Protein AF-A0A971KSG3-F1 (afdb_monomer)

Foldseek 3Di:
DDKDKDKAAEAPPFAAPDDPVRLCVVQVVFFPDKDQDPPVCCVPRNRIITIGIDRDPVVVVVSNCNRHHTD

Sequence (71 aa):
RKYYAAHIARREGKNYLHTNDDIFRKYKEKIASYTAVPAIFADVMGNEAFLVRSRVETDIKEMIEFIQAVK

Structure (mmCIF, N/CA/C/O backbone):
data_AF-A0A971KSG3-F1
#
_entry.id   AF-A0A971KSG3-F1
#
loop_
_atom_site.group_PDB
_atom_site.id
_atom_site.type_symbol
_atom_site.label_atom_id
_atom_site.label_alt_id
_atom_site.label_comp_id
_atom_site.label_asym_id
_atom_site.label_entity_id
_atom_site.label_seq_id
_atom_site.pdbx_PDB_ins_code
_atom_site.Cartn_x
_atom_site.Cartn_y
_atom_site.Cartn_z
_atom_site.occupancy
_atom_site.B_iso_or_equiv
_atom_site.auth_seq_id
_atom_site.auth_comp_id
_atom_site.auth_asym_id
_atom_site.auth_atom_id
_atom_site.pdbx_PDB_model_num
ATOM 1 N N . ARG A 1 1 ? -0.744 -5.847 21.718 1.00 66.75 1 ARG A N 1
ATOM 2 C CA . ARG A 1 1 ? -2.194 -5.564 21.508 1.00 66.75 1 ARG A CA 1
ATOM 3 C C . ARG A 1 1 ? -2.626 -6.221 20.195 1.00 66.75 1 ARG A C 1
ATOM 5 O O . ARG A 1 1 ? -1.772 -6.335 19.328 1.00 66.75 1 ARG A O 1
ATOM 12 N N . LYS A 1 2 ? -3.887 -6.657 20.047 1.00 84.00 2 LYS A N 1
ATOM 13 C CA . LYS A 1 2 ? -4.392 -7.268 18.799 1.00 84.00 2 LYS A CA 1
ATOM 14 C C . LYS A 1 2 ? -4.594 -6.193 17.718 1.00 84.00 2 LYS A C 1
ATOM 16 O O . LYS A 1 2 ? -5.175 -5.151 18.016 1.00 84.00 2 LYS A O 1
ATOM 21 N N . TYR A 1 3 ? -4.089 -6.452 16.516 1.00 93.31 3 TYR A N 1
ATOM 22 C CA . TYR A 1 3 ? -4.270 -5.646 15.308 1.00 93.31 3 TYR A CA 1
ATOM 23 C C . TYR A 1 3 ? -4.688 -6.578 14.175 1.00 93.31 3 TYR A C 1
ATOM 25 O O . TYR A 1 3 ? -4.263 -7.733 14.147 1.00 93.31 3 TYR A O 1
ATOM 33 N N . TYR A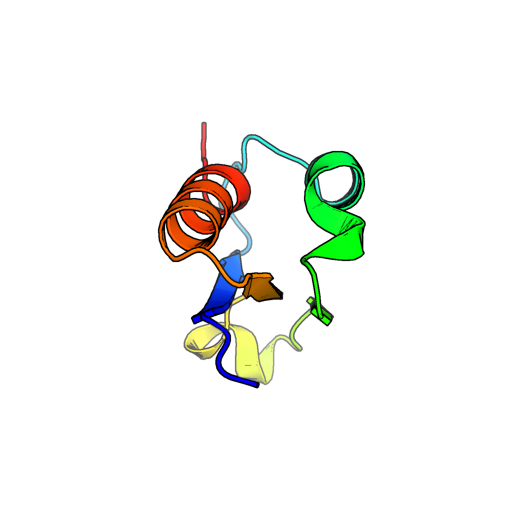 1 4 ? -5.468 -6.055 13.242 1.00 96.56 4 TYR A N 1
ATOM 34 C CA . TYR A 1 4 ? -5.614 -6.636 11.919 1.00 96.56 4 TYR A CA 1
ATOM 35 C C . TYR A 1 4 ? -4.476 -6.113 11.051 1.00 96.56 4 TYR A C 1
ATOM 37 O O . TYR A 1 4 ? -4.120 -4.934 11.139 1.00 96.56 4 TYR A O 1
ATOM 45 N N . ALA A 1 5 ? -3.891 -6.988 10.245 1.00 96.19 5 ALA A N 1
ATOM 46 C CA . ALA A 1 5 ? -2.819 -6.643 9.330 1.00 96.19 5 ALA A CA 1
ATOM 47 C C . ALA A 1 5 ? -3.079 -7.285 7.972 1.00 96.19 5 ALA A C 1
ATOM 49 O O . ALA A 1 5 ? -3.672 -8.361 7.899 1.00 96.19 5 ALA A O 1
ATOM 50 N N . ALA A 1 6 ? -2.624 -6.623 6.915 1.00 97.25 6 ALA A N 1
ATOM 51 C CA . ALA A 1 6 ? -2.697 -7.156 5.567 1.00 97.25 6 ALA A CA 1
ATOM 52 C C . ALA A 1 6 ? -1.421 -6.843 4.796 1.00 97.25 6 ALA A C 1
ATOM 54 O O . ALA A 1 6 ? -0.817 -5.780 4.956 1.00 97.25 6 ALA A O 1
ATOM 55 N N . HIS A 1 7 ? -1.053 -7.792 3.943 1.00 97.25 7 HIS A N 1
ATOM 56 C CA . HIS A 1 7 ? -0.090 -7.599 2.877 1.00 97.25 7 HIS A CA 1
ATOM 57 C C . HIS A 1 7 ? -0.858 -7.262 1.602 1.00 97.25 7 HIS A C 1
ATOM 59 O O . HIS A 1 7 ? -1.580 -8.106 1.069 1.00 97.25 7 HIS A O 1
ATOM 65 N N . ILE A 1 8 ? -0.710 -6.030 1.125 1.00 97.75 8 ILE A N 1
ATOM 66 C CA . ILE A 1 8 ? -1.414 -5.538 -0.054 1.00 97.75 8 ILE A CA 1
ATOM 67 C C . ILE A 1 8 ?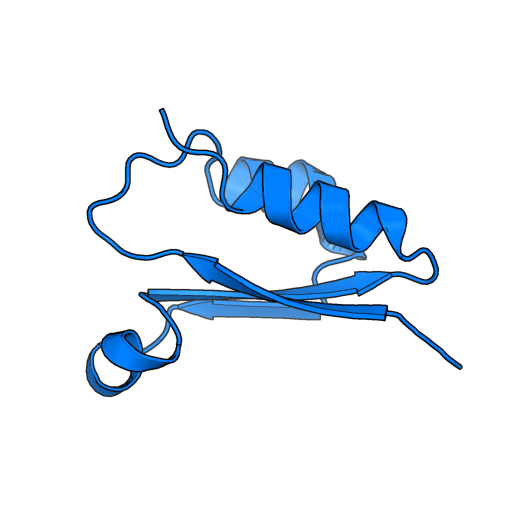 -0.391 -5.347 -1.162 1.00 97.75 8 ILE A C 1
ATOM 69 O O . ILE A 1 8 ? 0.453 -4.455 -1.099 1.00 97.75 8 ILE A O 1
ATOM 73 N N . ALA A 1 9 ? -0.462 -6.221 -2.160 1.00 97.06 9 ALA A N 1
ATOM 74 C CA . ALA A 1 9 ? 0.454 -6.223 -3.287 1.00 97.06 9 ALA A CA 1
ATOM 75 C C . ALA A 1 9 ? -0.115 -5.448 -4.479 1.00 97.06 9 ALA A C 1
ATOM 77 O O . ALA A 1 9 ? -1.315 -5.541 -4.775 1.00 97.06 9 ALA A O 1
ATOM 78 N N . ARG A 1 10 ? 0.769 -4.770 -5.210 1.00 96.94 10 ARG A N 1
ATOM 79 C CA . ARG A 1 10 ? 0.534 -4.264 -6.562 1.00 96.94 10 ARG A CA 1
ATOM 80 C C . ARG A 1 10 ? 1.452 -4.958 -7.562 1.00 96.94 10 ARG A C 1
ATOM 82 O O . ARG A 1 10 ? 2.529 -5.425 -7.205 1.00 96.94 10 ARG A O 1
ATOM 89 N N . ARG A 1 11 ? 1.002 -5.061 -8.811 1.00 95.56 11 ARG A N 1
ATOM 90 C CA . ARG A 1 11 ? 1.741 -5.663 -9.924 1.00 95.56 11 ARG A CA 1
ATOM 91 C C . ARG A 1 11 ? 1.942 -4.642 -11.029 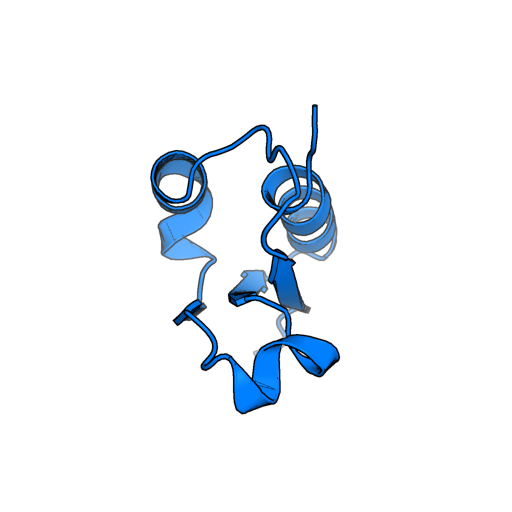1.00 95.56 11 ARG A C 1
ATOM 93 O O . ARG A 1 11 ? 1.020 -3.895 -11.351 1.00 95.56 11 ARG A O 1
ATOM 100 N N . GLU A 1 12 ? 3.120 -4.654 -11.629 1.00 92.88 12 GLU A N 1
ATOM 101 C CA . GLU A 1 12 ? 3.391 -3.872 -12.832 1.00 92.88 12 GLU A CA 1
ATOM 102 C C . GLU A 1 12 ? 2.435 -4.266 -13.969 1.00 92.88 12 GLU A C 1
ATOM 104 O O . GLU A 1 12 ? 1.899 -5.375 -14.012 1.00 92.88 12 GLU A O 1
ATOM 109 N N . GLY A 1 13 ? 2.169 -3.321 -14.873 1.00 89.38 13 GLY A N 1
ATOM 110 C CA . GLY A 1 13 ? 1.239 -3.509 -15.992 1.00 89.38 13 GLY A CA 1
ATOM 111 C C . GLY A 1 13 ? -0.243 -3.312 -15.650 1.00 89.38 13 GLY A C 1
ATOM 112 O O . GLY A 1 13 ? -1.077 -3.339 -16.552 1.00 89.38 13 GLY A O 1
ATOM 113 N N . LYS A 1 14 ? -0.596 -3.070 -14.379 1.00 92.94 14 LYS A N 1
ATOM 114 C CA . LYS A 1 14 ? -1.950 -2.648 -13.990 1.00 92.94 14 LYS A CA 1
ATOM 115 C C . LYS A 1 14 ? -2.060 -1.126 -13.909 1.00 92.94 14 LYS A C 1
ATOM 117 O O . LYS A 1 14 ? -1.203 -0.455 -13.341 1.00 92.94 14 LYS A O 1
ATOM 122 N N . ASN A 1 15 ? -3.171 -0.593 -14.413 1.00 94.81 15 ASN A N 1
ATOM 123 C CA . ASN A 1 15 ? -3.484 0.834 -14.352 1.00 94.81 15 ASN A CA 1
ATOM 124 C C . ASN A 1 15 ? -4.151 1.182 -13.017 1.00 94.81 15 ASN A C 1
ATOM 126 O O . ASN A 1 15 ? -5.369 1.341 -12.952 1.00 94.81 15 ASN A O 1
ATOM 130 N N . TYR A 1 16 ? -3.364 1.275 -11.944 1.00 97.00 16 TYR A N 1
ATOM 131 C CA . TYR A 1 16 ? -3.883 1.663 -10.631 1.00 97.00 16 TYR A CA 1
ATOM 132 C C . TYR A 1 16 ? -4.460 3.079 -10.638 1.00 97.00 16 TYR A C 1
ATOM 134 O O . TYR A 1 16 ? -3.894 4.001 -11.227 1.00 97.00 16 TYR A O 1
ATOM 142 N N . LEU A 1 17 ? -5.590 3.250 -9.952 1.00 97.69 17 LEU A N 1
ATOM 143 C CA . LEU A 1 17 ? -6.278 4.533 -9.851 1.00 97.69 17 LEU A CA 1
ATOM 144 C C . LEU A 1 17 ? -5.500 5.530 -8.982 1.00 97.69 17 LEU A C 1
ATOM 146 O O . LEU A 1 17 ? -5.507 6.726 -9.261 1.00 97.69 17 LEU A O 1
ATOM 150 N N . HIS A 1 18 ? -4.828 5.030 -7.943 1.00 97.38 18 HIS A N 1
ATOM 151 C CA . HIS A 1 18 ? -4.150 5.840 -6.933 1.00 97.38 18 HIS A CA 1
ATOM 152 C C . HIS A 1 18 ? -2.637 5.660 -6.988 1.00 97.38 18 HIS A C 1
ATOM 154 O O . HIS A 1 18 ? -2.139 4.530 -6.987 1.00 97.38 18 HIS A O 1
ATOM 160 N N . THR A 1 19 ? -1.907 6.772 -6.972 1.00 96.38 19 THR A N 1
ATOM 161 C CA . THR A 1 19 ? -0.440 6.778 -6.900 1.00 96.38 19 THR A CA 1
ATOM 162 C C . THR A 1 19 ? 0.047 6.382 -5.504 1.00 96.38 19 THR A C 1
ATOM 164 O O . THR A 1 19 ? -0.721 6.389 -4.538 1.00 96.38 19 THR A O 1
ATOM 167 N N . ASN A 1 20 ? 1.336 6.062 -5.369 1.00 95.81 20 ASN A N 1
ATOM 168 C CA . ASN A 1 20 ? 1.927 5.825 -4.049 1.00 95.81 20 ASN A CA 1
ATOM 169 C C . ASN A 1 20 ? 1.800 7.063 -3.153 1.00 95.81 20 ASN A C 1
ATOM 171 O O . ASN A 1 20 ? 1.478 6.924 -1.976 1.00 95.81 20 ASN A O 1
ATOM 175 N N . ASP A 1 21 ? 1.940 8.266 -3.712 1.00 97.19 21 ASP A N 1
ATOM 176 C CA . ASP A 1 21 ? 1.756 9.515 -2.970 1.00 97.19 21 ASP A CA 1
ATOM 177 C C . ASP A 1 21 ? 0.327 9.677 -2.443 1.00 97.19 21 ASP A C 1
ATOM 179 O O . ASP A 1 21 ? 0.143 10.101 -1.302 1.00 97.19 21 ASP A O 1
ATOM 183 N N . ASP A 1 22 ? -0.696 9.291 -3.215 1.00 97.75 22 ASP A N 1
ATOM 184 C CA . ASP A 1 22 ? -2.085 9.295 -2.737 1.00 97.75 22 ASP A CA 1
ATOM 185 C C . ASP A 1 22 ? -2.281 8.320 -1.570 1.00 97.75 22 ASP A C 1
ATOM 187 O O . ASP A 1 22 ? -2.939 8.655 -0.579 1.00 97.75 22 ASP A O 1
ATOM 191 N N . ILE A 1 23 ? -1.678 7.130 -1.665 1.00 97.75 23 ILE A N 1
ATOM 192 C CA . ILE A 1 23 ? -1.730 6.105 -0.618 1.00 97.75 23 ILE A CA 1
ATOM 193 C C . ILE A 1 23 ? -1.045 6.599 0.652 1.00 97.75 23 ILE A C 1
ATOM 195 O O . ILE A 1 23 ? -1.635 6.525 1.731 1.00 97.75 23 ILE A O 1
ATOM 199 N N . PHE A 1 24 ? 0.173 7.133 0.547 1.00 97.69 24 PHE A N 1
ATOM 200 C CA . PHE A 1 24 ? 0.886 7.668 1.702 1.00 97.69 24 PHE A CA 1
ATOM 201 C C . PHE A 1 24 ? 0.156 8.873 2.287 1.00 97.69 24 PHE A C 1
ATOM 203 O O . PHE A 1 24 ? -0.005 8.941 3.501 1.00 97.69 24 PHE A O 1
ATOM 210 N N . ARG A 1 25 ? -0.375 9.781 1.462 1.00 97.94 25 ARG A N 1
ATOM 211 C CA . ARG A 1 25 ? -1.155 10.928 1.946 1.00 97.94 25 ARG A CA 1
ATOM 212 C C . ARG A 1 25 ? -2.382 10.493 2.751 1.00 97.94 25 ARG A C 1
ATOM 214 O O . ARG A 1 25 ? -2.691 11.132 3.752 1.00 97.94 25 ARG A O 1
ATOM 221 N N . LYS A 1 26 ? -3.062 9.412 2.347 1.00 97.69 26 LYS A N 1
ATOM 222 C CA . LYS A 1 26 ? -4.275 8.920 3.022 1.00 97.69 26 LYS A CA 1
ATOM 223 C C . LYS A 1 26 ? -3.987 8.000 4.216 1.00 97.69 26 LYS A C 1
ATOM 225 O O . LYS A 1 26 ? -4.706 8.054 5.210 1.00 97.69 26 LYS A O 1
ATOM 230 N N . TYR A 1 27 ? -2.956 7.157 4.137 1.00 97.62 27 TYR A N 1
ATOM 231 C CA . TYR A 1 27 ? -2.765 6.031 5.062 1.00 97.62 27 TYR A CA 1
ATOM 232 C C . TYR A 1 27 ? -1.384 5.955 5.729 1.00 97.62 27 TYR A C 1
ATOM 234 O O . TYR A 1 27 ? -1.085 4.929 6.338 1.00 97.62 27 TYR A O 1
ATOM 242 N N . LYS A 1 28 ? -0.553 7.011 5.688 1.00 96.31 28 LYS A N 1
ATOM 243 C CA . LYS A 1 28 ? 0.808 7.023 6.278 1.00 96.31 28 LYS A CA 1
ATOM 244 C C . LYS A 1 28 ? 0.898 6.371 7.660 1.00 96.31 28 LYS A C 1
ATOM 246 O O . LYS A 1 28 ? 1.796 5.577 7.899 1.00 96.31 28 LYS A O 1
ATOM 251 N N . GLU A 1 29 ? -0.032 6.678 8.561 1.00 96.69 29 GLU A N 1
ATOM 252 C CA . GLU A 1 29 ? -0.014 6.170 9.942 1.00 96.69 29 GLU A CA 1
ATOM 253 C C . GLU A 1 29 ? -0.405 4.688 10.067 1.00 96.69 29 GLU A C 1
ATOM 255 O O . GLU A 1 29 ? -0.070 4.027 11.054 1.00 96.69 29 GLU A O 1
ATOM 260 N N . LYS A 1 30 ? -1.121 4.157 9.070 1.00 96.62 30 LYS A N 1
ATOM 261 C CA . LYS A 1 30 ? -1.587 2.765 9.017 1.00 96.62 30 LYS A CA 1
ATOM 262 C C . LYS A 1 30 ? -0.633 1.860 8.231 1.00 96.62 30 LYS A C 1
ATOM 264 O O . LYS A 1 30 ? -0.716 0.640 8.374 1.00 96.62 30 LYS A O 1
ATOM 269 N N . ILE A 1 31 ? 0.287 2.429 7.449 1.00 97.50 31 ILE A N 1
ATOM 270 C CA . ILE A 1 31 ? 1.327 1.694 6.721 1.00 97.50 31 ILE A CA 1
ATOM 271 C C . ILE A 1 31 ? 2.489 1.414 7.676 1.00 97.50 31 ILE A C 1
ATOM 273 O O . ILE A 1 31 ? 3.181 2.315 8.137 1.00 97.50 31 ILE A O 1
ATOM 277 N N . ALA A 1 32 ? 2.697 0.138 7.983 1.00 96.81 32 ALA A N 1
ATOM 278 C CA . ALA A 1 32 ? 3.824 -0.326 8.780 1.00 96.81 32 ALA A CA 1
ATOM 279 C C . ALA A 1 32 ? 5.109 -0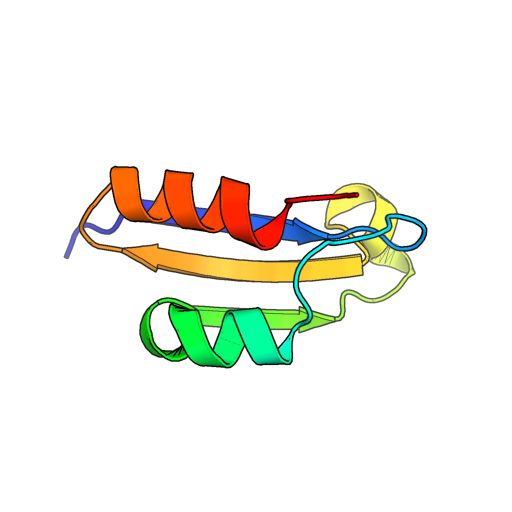.434 7.948 1.00 96.81 32 ALA A C 1
ATOM 281 O O . ALA A 1 32 ? 6.191 -0.183 8.469 1.00 96.81 32 ALA A O 1
ATOM 282 N N . SER A 1 33 ? 4.991 -0.820 6.675 1.00 96.94 33 SER A N 1
ATOM 283 C CA . SER A 1 33 ? 6.112 -0.879 5.738 1.00 96.94 33 SER A CA 1
ATOM 284 C C . SER A 1 33 ? 5.620 -0.769 4.300 1.00 96.94 33 SER A C 1
ATOM 286 O O . SER A 1 33 ? 4.520 -1.218 3.974 1.00 96.94 33 SER A O 1
ATOM 288 N N . TYR A 1 34 ? 6.469 -0.208 3.448 1.00 97.06 34 TYR A N 1
ATOM 289 C CA . TYR A 1 34 ? 6.353 -0.267 2.001 1.00 97.06 34 TYR A CA 1
ATOM 290 C C . TYR A 1 34 ? 7.651 -0.838 1.438 1.00 97.06 34 TYR A C 1
ATOM 292 O O . TYR A 1 34 ? 8.742 -0.505 1.906 1.00 97.06 34 TYR A O 1
ATOM 300 N N . THR A 1 35 ? 7.548 -1.709 0.443 1.00 95.56 35 THR A N 1
ATOM 301 C CA . THR A 1 35 ? 8.712 -2.306 -0.209 1.00 95.56 35 THR A CA 1
ATOM 30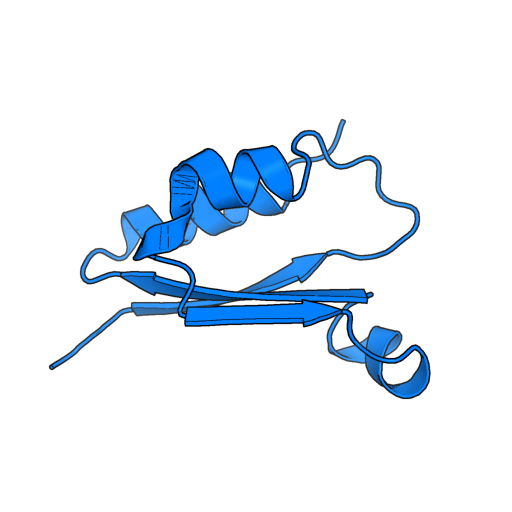2 C C . THR A 1 35 ? 8.460 -2.424 -1.702 1.00 95.56 35 THR A C 1
ATOM 304 O O . THR A 1 35 ? 7.497 -3.064 -2.120 1.00 95.56 35 THR A O 1
ATOM 307 N N . ALA A 1 36 ? 9.352 -1.833 -2.497 1.00 95.62 36 ALA A N 1
ATOM 308 C CA . ALA A 1 36 ? 9.500 -2.194 -3.900 1.00 95.62 36 ALA A CA 1
ATOM 309 C C . ALA A 1 36 ? 10.181 -3.567 -3.943 1.00 95.62 36 ALA A C 1
ATOM 311 O O . ALA A 1 36 ? 11.314 -3.728 -3.482 1.00 95.62 36 ALA A O 1
ATOM 312 N N . VAL A 1 37 ? 9.446 -4.574 -4.393 1.00 94.81 37 VAL A N 1
ATOM 313 C CA . VAL A 1 37 ? 9.866 -5.970 -4.338 1.00 94.81 37 VAL A CA 1
ATOM 314 C C . VAL A 1 37 ? 10.840 -6.240 -5.490 1.00 94.81 37 VAL A C 1
ATOM 316 O O . VAL A 1 37 ? 10.527 -5.926 -6.639 1.00 94.81 37 VAL A O 1
ATOM 319 N N . PRO A 1 38 ? 12.012 -6.847 -5.227 1.00 93.19 38 PRO A N 1
ATOM 320 C CA . PRO A 1 38 ? 12.930 -7.253 -6.287 1.00 93.19 38 PRO A CA 1
ATOM 321 C C . PRO A 1 38 ? 12.256 -8.177 -7.309 1.00 93.19 38 PRO A C 1
ATOM 323 O O . PRO A 1 38 ? 11.495 -9.065 -6.929 1.00 93.19 38 PRO A O 1
ATOM 326 N N . ALA A 1 39 ? 12.602 -8.035 -8.592 1.00 92.88 39 ALA A N 1
ATOM 327 C CA . ALA A 1 39 ? 11.963 -8.768 -9.694 1.0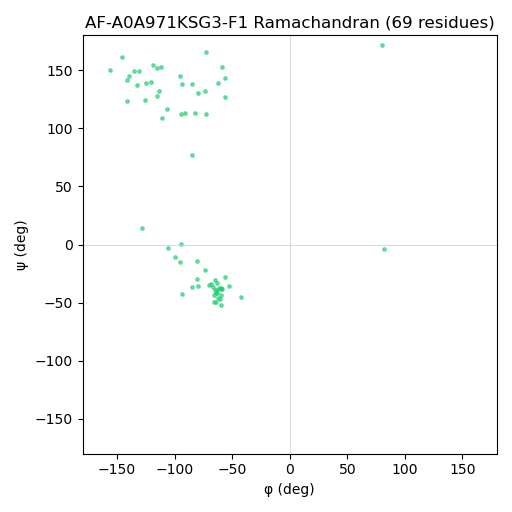0 92.88 39 ALA A CA 1
ATOM 328 C C . ALA A 1 39 ? 11.930 -10.298 -9.496 1.00 92.88 39 ALA A C 1
ATOM 330 O O . ALA A 1 39 ? 10.931 -10.936 -9.809 1.00 92.88 39 ALA A O 1
ATOM 331 N N . ILE A 1 40 ? 12.975 -10.875 -8.891 1.00 95.44 40 ILE A N 1
AT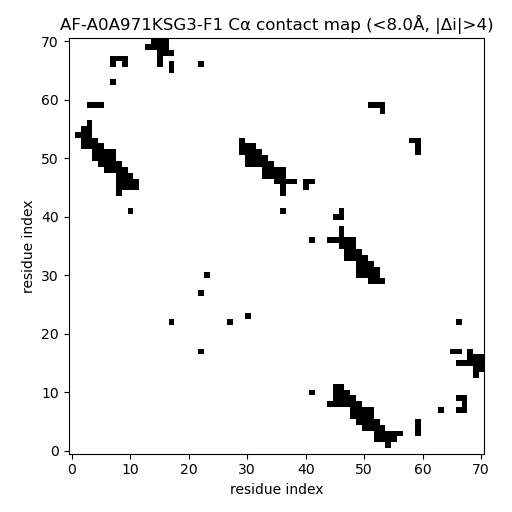OM 332 C CA . ILE A 1 40 ? 13.056 -12.303 -8.527 1.00 95.44 40 ILE A CA 1
ATOM 33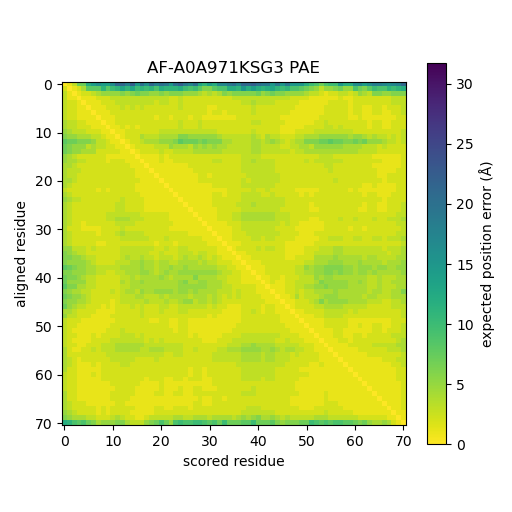3 C C . ILE A 1 40 ? 11.896 -12.775 -7.626 1.00 95.44 40 ILE A C 1
ATOM 335 O O . ILE A 1 40 ? 11.519 -13.942 -7.673 1.00 95.44 40 ILE A O 1
ATOM 339 N N . PHE A 1 41 ? 11.313 -11.887 -6.819 1.00 93.19 41 PHE A N 1
ATOM 340 C CA . PHE A 1 41 ? 10.212 -12.206 -5.906 1.00 93.19 41 PHE A CA 1
ATOM 341 C C . PHE A 1 41 ? 8.849 -11.679 -6.383 1.00 93.19 41 PHE A C 1
ATOM 343 O O . PHE A 1 41 ? 7.831 -11.949 -5.738 1.00 93.19 41 PHE A O 1
ATOM 350 N N . ALA A 1 42 ? 8.800 -10.959 -7.511 1.00 92.56 42 ALA A N 1
ATOM 351 C CA . ALA A 1 42 ? 7.598 -10.265 -7.972 1.00 92.56 42 ALA A CA 1
ATOM 352 C C . ALA A 1 42 ? 6.443 -11.218 -8.327 1.00 92.56 42 ALA A C 1
ATOM 354 O O . ALA A 1 42 ? 5.271 -10.894 -8.113 1.00 92.56 42 ALA A O 1
ATOM 355 N N . ASP A 1 43 ? 6.749 -12.429 -8.795 1.00 91.81 43 ASP A N 1
ATOM 356 C CA . ASP A 1 43 ? 5.730 -13.426 -9.136 1.00 91.81 43 ASP A CA 1
ATOM 357 C C . ASP A 1 43 ? 4.887 -13.832 -7.923 1.00 91.81 43 ASP A C 1
ATOM 359 O O . ASP A 1 43 ? 3.664 -13.959 -8.034 1.00 91.81 43 ASP A O 1
ATOM 363 N N . VAL A 1 44 ? 5.505 -13.936 -6.745 1.00 92.56 44 VAL A N 1
ATOM 364 C CA . VAL A 1 44 ? 4.836 -14.371 -5.510 1.00 92.56 44 VAL A CA 1
ATOM 365 C C . VAL A 1 44 ? 4.325 -13.183 -4.695 1.00 92.56 44 VAL A C 1
ATOM 367 O O . VAL A 1 44 ? 3.203 -13.219 -4.194 1.00 92.56 44 VAL A O 1
ATOM 370 N N . MET A 1 45 ? 5.123 -12.121 -4.569 1.00 92.44 45 MET A N 1
ATOM 371 C CA . MET A 1 45 ? 4.839 -11.009 -3.652 1.00 92.44 45 MET A CA 1
ATOM 372 C C . MET A 1 45 ? 4.205 -9.786 -4.331 1.00 92.44 45 MET A C 1
ATOM 374 O O . MET A 1 45 ? 3.717 -8.895 -3.640 1.00 92.44 45 MET A O 1
ATOM 378 N N . GLY A 1 46 ? 4.166 -9.745 -5.665 1.00 94.75 46 GLY A N 1
ATOM 379 C CA . GLY A 1 46 ? 3.895 -8.525 -6.428 1.00 94.75 46 GLY A CA 1
ATOM 380 C C . GLY A 1 46 ? 5.133 -7.636 -6.540 1.00 94.75 46 GLY A C 1
ATOM 381 O O . GLY A 1 46 ? 6.151 -7.908 -5.918 1.00 94.75 46 GLY A O 1
ATOM 382 N N . ASN A 1 47 ? 5.049 -6.586 -7.352 1.00 96.69 47 ASN A N 1
ATOM 383 C CA . ASN A 1 47 ? 6.135 -5.630 -7.595 1.00 96.69 47 ASN A CA 1
ATOM 384 C C . ASN A 1 47 ? 6.243 -4.585 -6.477 1.00 96.69 47 ASN A C 1
ATOM 386 O O . ASN A 1 47 ? 7.328 -4.096 -6.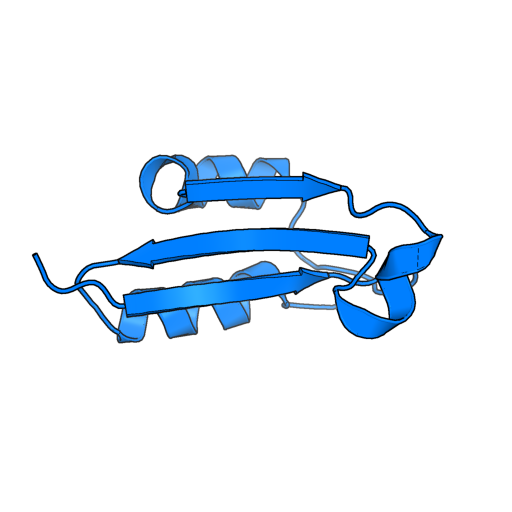180 1.00 96.69 47 ASN A O 1
ATOM 390 N N . GLU A 1 48 ? 5.129 -4.260 -5.825 1.00 96.38 48 GLU A N 1
ATOM 391 C CA . GLU A 1 48 ? 5.101 -3.364 -4.670 1.00 96.38 48 GLU A CA 1
ATOM 392 C C . GLU A 1 48 ? 4.268 -3.991 -3.560 1.00 96.38 48 GLU A C 1
ATOM 394 O O . GLU A 1 48 ? 3.184 -4.518 -3.815 1.00 96.38 48 GLU A O 1
ATOM 399 N N . ALA A 1 49 ? 4.751 -3.905 -2.326 1.00 96.81 49 ALA A N 1
ATOM 400 C CA . ALA A 1 49 ? 4.097 -4.476 -1.161 1.00 96.81 49 ALA A CA 1
ATOM 401 C C . ALA A 1 49 ? 3.881 -3.416 -0.081 1.00 96.81 49 ALA A C 1
ATOM 403 O O . ALA A 1 49 ? 4.829 -2.795 0.404 1.00 96.81 49 ALA A O 1
ATOM 404 N N . PHE A 1 50 ? 2.626 -3.256 0.334 1.00 97.81 50 PHE A N 1
ATOM 405 C CA . PHE A 1 50 ? 2.223 -2.433 1.467 1.00 97.81 50 PHE A CA 1
ATOM 406 C C . PHE A 1 50 ? 1.824 -3.346 2.622 1.00 97.81 50 PHE A C 1
ATOM 408 O O . PHE A 1 50 ? 0.847 -4.093 2.535 1.00 97.81 50 PHE A O 1
ATOM 415 N N . LEU A 1 51 ? 2.563 -3.271 3.725 1.00 97.88 51 LEU A N 1
ATOM 416 C CA . LEU A 1 51 ? 2.152 -3.867 4.990 1.00 97.88 51 LEU A CA 1
ATOM 417 C C . LEU A 1 51 ? 1.369 -2.827 5.776 1.00 97.88 51 LEU A C 1
ATOM 419 O O . LEU A 1 51 ? 1.931 -1.829 6.226 1.00 97.88 51 LEU A O 1
ATOM 423 N N . VAL A 1 52 ? 0.076 -3.073 5.959 1.00 97.81 52 VAL A N 1
ATOM 424 C CA . VAL A 1 52 ? -0.819 -2.185 6.706 1.00 97.81 52 VAL A CA 1
ATOM 425 C C . VAL A 1 52 ? -1.283 -2.836 7.998 1.00 97.81 52 VAL A C 1
ATOM 427 O O . VAL A 1 52 ? -1.368 -4.061 8.098 1.00 97.81 52 VAL A O 1
ATOM 430 N N . ARG A 1 53 ? -1.608 -2.013 8.995 1.00 97.12 53 ARG A N 1
ATOM 431 C CA . ARG A 1 53 ? -2.204 -2.462 10.255 1.00 97.12 53 ARG A CA 1
ATOM 432 C C . ARG A 1 53 ? -3.272 -1.494 10.750 1.00 97.12 53 ARG A C 1
ATOM 434 O O . ARG A 1 53 ? -3.095 -0.281 10.698 1.00 97.12 53 ARG A O 1
ATOM 441 N N . SER A 1 54 ? -4.353 -2.032 11.304 1.00 96.69 54 SER A N 1
ATOM 442 C CA . SER A 1 54 ? -5.386 -1.259 12.000 1.00 96.69 54 SER A CA 1
ATOM 443 C C . SER A 1 54 ? -5.971 -2.052 13.168 1.00 96.69 54 SER A C 1
ATOM 445 O O . SER A 1 54 ? -5.827 -3.269 13.268 1.00 96.69 54 SER A O 1
ATOM 447 N N . ARG A 1 55 ? -6.616 -1.352 14.101 1.00 95.50 55 ARG A N 1
ATOM 448 C CA . ARG A 1 55 ? -7.415 -1.974 15.167 1.00 95.50 55 ARG A CA 1
ATOM 449 C C . ARG A 1 55 ? -8.808 -2.380 14.681 1.00 95.50 55 ARG A C 1
ATOM 451 O O . ARG A 1 55 ? -9.485 -3.121 15.386 1.00 95.50 55 ARG A O 1
ATOM 458 N N . VAL A 1 56 ? -9.216 -1.888 13.513 1.00 95.88 56 VAL A N 1
ATOM 459 C CA . VAL A 1 56 ? -10.537 -2.092 12.922 1.00 95.88 56 VAL A CA 1
ATOM 460 C C . VAL A 1 56 ? -10.372 -2.896 11.633 1.00 95.88 56 VAL A C 1
ATOM 462 O O . VAL A 1 56 ? -9.557 -2.546 10.785 1.00 95.88 56 VAL A O 1
ATOM 465 N N . GLU A 1 57 ? -11.118 -3.991 11.489 1.00 95.38 57 GLU A N 1
ATOM 466 C CA . GLU A 1 57 ? -11.026 -4.871 10.314 1.00 95.38 57 GLU A CA 1
ATOM 467 C C . GLU A 1 57 ? -11.520 -4.178 9.035 1.00 95.38 57 GLU A C 1
ATOM 469 O O . GLU A 1 57 ? -10.942 -4.356 7.966 1.00 95.38 57 GLU A O 1
ATOM 474 N N . THR A 1 58 ? -12.561 -3.348 9.136 1.00 97.06 58 THR A N 1
ATOM 475 C CA . THR A 1 58 ? -13.117 -2.619 7.987 1.00 97.06 58 THR A CA 1
ATOM 476 C C . THR A 1 58 ? -12.112 -1.649 7.376 1.00 97.06 58 THR A C 1
ATOM 478 O O . THR A 1 58 ? -12.071 -1.532 6.158 1.00 97.06 58 THR A O 1
ATOM 481 N N . ASP A 1 59 ? -11.231 -1.043 8.180 1.00 96.69 59 ASP A N 1
ATOM 482 C CA . ASP A 1 59 ? -10.134 -0.213 7.667 1.00 96.69 59 ASP A CA 1
ATOM 483 C C . ASP A 1 59 ? -9.204 -1.006 6.747 1.00 96.69 59 ASP A C 1
ATOM 485 O O . ASP A 1 59 ? -8.694 -0.475 5.766 1.00 96.69 59 ASP A O 1
ATOM 489 N N . ILE A 1 60 ? -8.938 -2.272 7.088 1.00 97.62 60 ILE A N 1
ATOM 490 C CA . ILE A 1 60 ? -8.074 -3.138 6.284 1.00 97.62 60 ILE A CA 1
ATOM 491 C C . ILE A 1 60 ? -8.734 -3.414 4.938 1.00 97.62 60 ILE A C 1
ATOM 493 O O . ILE A 1 60 ? -8.066 -3.310 3.914 1.00 97.62 60 ILE A O 1
ATOM 497 N N . LYS A 1 61 ? -10.040 -3.704 4.933 1.00 97.69 61 LYS A N 1
ATOM 498 C CA . LYS A 1 61 ? -10.813 -3.918 3.701 1.00 97.69 61 LYS A CA 1
ATOM 499 C C . LYS A 1 61 ? -10.837 -2.662 2.827 1.00 97.69 61 LYS A C 1
ATOM 501 O O . LYS A 1 61 ? -10.505 -2.757 1.652 1.00 97.69 61 LYS A O 1
ATOM 506 N N . GLU A 1 62 ? -11.088 -1.489 3.413 1.00 98.06 62 GLU A N 1
ATOM 507 C CA . GLU A 1 62 ? -11.039 -0.209 2.688 1.00 98.06 62 GLU A CA 1
ATOM 508 C C . GLU A 1 62 ? -9.645 0.051 2.091 1.00 98.06 62 GLU A C 1
ATOM 510 O O . GLU A 1 62 ? -9.526 0.459 0.938 1.00 98.06 62 GLU A O 1
ATOM 515 N N . MET A 1 63 ? -8.571 -0.213 2.847 1.00 98.19 63 MET A N 1
ATOM 516 C CA . MET A 1 63 ? -7.204 -0.054 2.341 1.00 98.19 63 MET A CA 1
ATOM 517 C C . MET A 1 63 ? -6.894 -1.029 1.202 1.00 98.19 63 MET A C 1
ATOM 519 O O . MET A 1 63 ? -6.231 -0.627 0.250 1.00 98.19 63 MET A O 1
ATOM 523 N N . ILE A 1 64 ? -7.369 -2.279 1.270 1.00 98.06 64 ILE A N 1
ATOM 524 C CA . ILE A 1 64 ? -7.227 -3.254 0.176 1.00 98.06 64 ILE A CA 1
ATOM 525 C C . ILE A 1 64 ? -7.910 -2.720 -1.084 1.00 98.06 64 ILE A C 1
ATOM 527 O O . ILE A 1 64 ? -7.265 -2.634 -2.128 1.00 98.06 64 ILE A O 1
ATOM 531 N N . GLU A 1 65 ? -9.175 -2.312 -0.973 1.00 98.12 65 GLU A N 1
ATOM 532 C CA . GLU A 1 65 ? -9.962 -1.792 -2.095 1.00 98.12 65 GLU A CA 1
ATOM 533 C C . GLU A 1 65 ? -9.326 -0.535 -2.696 1.00 98.12 65 GLU A C 1
ATOM 535 O O . GLU A 1 65 ? -9.132 -0.461 -3.907 1.00 98.12 65 GLU A O 1
ATOM 540 N N . PHE A 1 66 ? -8.919 0.423 -1.860 1.00 98.31 66 PHE A N 1
ATOM 541 C CA . PHE A 1 66 ? -8.284 1.657 -2.315 1.00 98.31 66 PHE A CA 1
ATOM 542 C C . PHE A 1 66 ? -6.924 1.394 -2.971 1.00 98.31 66 PHE A C 1
ATOM 544 O O . PHE A 1 66 ? -6.649 1.873 -4.066 1.00 98.31 66 PHE A O 1
ATOM 551 N N . ILE A 1 67 ? -6.042 0.622 -2.332 1.00 97.69 67 ILE A N 1
ATOM 552 C CA . ILE A 1 67 ? -4.694 0.382 -2.864 1.00 97.69 67 ILE A CA 1
ATOM 553 C C . ILE A 1 67 ? -4.765 -0.466 -4.139 1.00 97.69 67 ILE A C 1
ATOM 555 O O . ILE A 1 67 ? -3.970 -0.242 -5.047 1.00 97.69 67 ILE A O 1
ATOM 559 N N . GLN A 1 68 ? -5.703 -1.403 -4.267 1.00 97.56 68 GLN A N 1
ATOM 560 C CA . GLN A 1 68 ? -5.798 -2.263 -5.452 1.00 97.56 68 GLN A CA 1
ATOM 561 C C . GLN A 1 68 ? -6.762 -1.756 -6.531 1.00 97.56 68 GLN A C 1
ATOM 563 O O . GLN A 1 68 ? -6.860 -2.404 -7.573 1.00 97.56 68 GLN A O 1
ATOM 568 N N . ALA A 1 69 ? -7.420 -0.609 -6.331 1.00 97.94 69 ALA A N 1
ATOM 569 C CA . ALA A 1 69 ? -8.305 -0.011 -7.325 1.00 97.94 69 ALA A CA 1
ATOM 570 C C . ALA A 1 69 ? -7.571 0.226 -8.654 1.00 97.94 69 ALA A C 1
ATOM 572 O O . ALA A 1 69 ? -6.519 0.872 -8.695 1.00 97.94 69 ALA A O 1
ATOM 573 N N . VAL A 1 70 ? -8.147 -0.284 -9.741 1.00 95.75 70 VAL A N 1
ATOM 574 C CA . VAL A 1 70 ? -7.657 -0.132 -11.117 1.00 95.75 70 VAL A CA 1
ATOM 575 C C . VAL A 1 70 ? -8.694 0.598 -11.969 1.00 95.75 70 VAL A C 1
ATOM 577 O O . VAL A 1 70 ? -9.879 0.577 -11.638 1.00 95.75 70 VAL A O 1
ATOM 580 N N . LYS A 1 71 ? -8.232 1.268 -13.028 1.00 89.56 71 LYS A N 1
ATOM 581 C CA . LYS A 1 71 ? -9.086 1.861 -14.067 1.00 89.56 71 LYS A CA 1
ATOM 582 C C . LYS A 1 71 ? -9.707 0.804 -14.971 1.00 89.56 71 LYS A C 1
ATOM 584 O O . LYS A 1 71 ? -9.035 -0.229 -15.200 1.00 89.56 71 LYS A O 1
#

Secondary structure (DSSP, 8-state):
---EEEEEEE-TT--BSS-HHHHHHHHTTTEEEEEE--HHHHHHH-SEEEEEEESSHHHHHHHHHHHH-B-

Radius of gyration: 11.98 Å; Cα contacts (8 Å, |Δi|>4): 108; chains: 1; bounding box: 26×25×38 Å

pLDDT: mean 95.51, std 4.23, range [66.75, 98.31]

Solvent-accessible surface area (backbone atoms only — not comparable to full-atom values): 4164 Å² total; per-residue (Å²): 132,89,63,42,70,47,82,46,54,41,53,83,96,60,60,57,70,56,54,72,66,55,46,45,73,75,38,52,90,36,46,79,43,76,43,81,39,58,75,94,48,22,88,83,55,21,37,32,35,36,34,34,48,36,82,44,64,66,59,53,53,51,49,46,53,56,71,62,33,58,113

Nearest PDB structures (foldseek):
  4czd-assembly2_D  TM=5.341E-01  e=1.456E-01  Desulfovibrio desulfuricans
  2joq-assembly1_A  TM=4.918E-01  e=3.579E+00  Helicobacter pylori
  2lxi-assembly1_A  TM=4.251E-01  e=3.579E+00  Homo sapiens
  2pmh-assembly1_A  TM=4.123E-01  e=4.078E+00  Sulfurisphaera tokodaii str. 7
  7dus-assembly1_A-2  TM=4.547E-01  e=5.654E+00  Schizosaccharomyces pombe 972h-

Mean predicted aligned error: 2.65 Å